Protein AF-X0YC53-F1 (afdb_monomer_lite)

Structure (mmCIF, N/CA/C/O backbone):
data_AF-X0YC53-F1
#
_entry.id   AF-X0YC53-F1
#
loop_
_atom_site.group_PDB
_atom_site.id
_atom_site.type_symbol
_atom_site.label_atom_id
_atom_site.label_alt_id
_atom_site.label_comp_id
_atom_site.label_asym_id
_atom_site.label_entity_id
_atom_site.label_seq_id
_atom_site.pdbx_PDB_ins_code
_atom_site.Cartn_x
_atom_site.Cartn_y
_atom_site.Cartn_z
_atom_site.occupancy
_atom_site.B_iso_or_equiv
_atom_site.auth_seq_id
_atom_site.auth_comp_id
_atom_site.auth_asym_id
_atom_site.auth_atom_id
_atom_site.pdbx_PDB_model_num
ATOM 1 N N . MET A 1 1 ? 17.935 -17.169 1.126 1.00 84.00 1 MET A N 1
ATOM 2 C CA . MET A 1 1 ? 16.830 -16.893 2.079 1.00 84.00 1 MET A CA 1
ATOM 3 C C . MET A 1 1 ? 15.559 -16.514 1.310 1.00 84.00 1 MET A C 1
ATOM 5 O O . MET A 1 1 ? 15.653 -16.202 0.128 1.00 84.00 1 MET A O 1
ATOM 9 N N . ILE A 1 2 ? 14.369 -16.536 1.935 1.00 90.00 2 ILE A N 1
ATOM 10 C CA . ILE A 1 2 ? 13.110 -16.110 1.272 1.00 90.00 2 ILE A CA 1
ATOM 11 C C . ILE A 1 2 ? 13.226 -14.680 0.721 1.00 90.00 2 ILE A C 1
ATOM 13 O O . ILE A 1 2 ? 12.766 -14.416 -0.388 1.00 90.00 2 ILE A O 1
ATOM 17 N N . LEU A 1 3 ? 13.896 -13.786 1.457 1.00 92.88 3 LEU A N 1
ATOM 18 C CA . LEU A 1 3 ? 14.124 -12.406 1.031 1.00 92.88 3 LEU A CA 1
ATOM 19 C C . LEU A 1 3 ? 14.920 -12.320 -0.280 1.00 92.88 3 LEU A C 1
ATOM 21 O O . LEU A 1 3 ? 14.487 -11.627 -1.195 1.00 92.88 3 LEU A O 1
ATOM 25 N N . ASP A 1 4 ? 16.013 -13.076 -0.419 1.00 96.38 4 ASP A N 1
ATOM 26 C CA . ASP A 1 4 ? 16.836 -13.067 -1.641 1.00 96.38 4 ASP A CA 1
ATOM 27 C C . ASP A 1 4 ? 16.027 -13.474 -2.873 1.00 96.38 4 ASP A C 1
ATOM 29 O O . ASP A 1 4 ? 16.159 -12.875 -3.939 1.00 96.38 4 ASP A O 1
ATOM 33 N N . ARG A 1 5 ? 15.135 -14.461 -2.716 1.00 94.62 5 ARG A N 1
ATOM 34 C CA . ARG A 1 5 ? 14.237 -14.901 -3.790 1.00 94.62 5 ARG A CA 1
ATOM 35 C C . ARG A 1 5 ? 13.230 -13.811 -4.165 1.00 94.62 5 ARG A C 1
ATOM 37 O O . ARG A 1 5 ? 13.016 -13.585 -5.353 1.00 94.62 5 ARG A O 1
ATOM 44 N N . ILE A 1 6 ? 12.641 -13.127 -3.179 1.00 94.00 6 ILE A N 1
ATOM 45 C CA . ILE A 1 6 ? 11.721 -11.998 -3.413 1.00 94.00 6 ILE A CA 1
ATOM 46 C C . ILE A 1 6 ? 12.444 -10.875 -4.167 1.00 94.00 6 ILE A C 1
ATOM 48 O O . ILE A 1 6 ? 11.919 -10.361 -5.154 1.00 94.00 6 ILE A O 1
ATOM 52 N N . VAL A 1 7 ? 13.659 -10.524 -3.740 1.00 97.12 7 VAL A N 1
ATOM 53 C CA . VAL A 1 7 ? 14.465 -9.467 -4.369 1.00 97.12 7 VAL A CA 1
ATOM 54 C C . VAL A 1 7 ? 14.860 -9.849 -5.796 1.00 97.12 7 VAL A C 1
ATOM 56 O O . VAL A 1 7 ? 14.722 -9.030 -6.705 1.00 97.12 7 VAL A O 1
ATOM 59 N N . ALA A 1 8 ? 15.322 -11.082 -6.016 1.00 97.56 8 ALA A N 1
ATOM 60 C CA . ALA A 1 8 ? 15.710 -11.563 -7.338 1.00 97.56 8 ALA A CA 1
ATOM 61 C C . ALA A 1 8 ? 14.538 -11.526 -8.332 1.00 97.56 8 ALA A C 1
ATOM 63 O O . ALA A 1 8 ? 14.710 -11.064 -9.461 1.00 97.56 8 ALA A O 1
ATOM 64 N N . GLU A 1 9 ? 13.343 -11.949 -7.911 1.00 96.81 9 GLU A N 1
ATOM 65 C CA . GLU A 1 9 ? 12.155 -11.895 -8.767 1.00 96.81 9 GLU A CA 1
ATOM 66 C C . GLU A 1 9 ? 11.703 -10.451 -9.020 1.00 96.81 9 GLU A C 1
ATOM 68 O O . GLU A 1 9 ? 11.409 -10.082 -10.159 1.00 96.81 9 GLU A O 1
ATOM 73 N N . LYS A 1 10 ? 11.737 -9.591 -7.991 1.00 96.81 10 LYS A N 1
ATOM 74 C CA . LYS A 1 10 ? 11.364 -8.180 -8.142 1.00 96.81 10 LYS A CA 1
ATOM 75 C C . LYS A 1 10 ? 12.272 -7.444 -9.128 1.00 96.81 10 LYS A C 1
ATOM 77 O O . LYS A 1 10 ? 11.768 -6.638 -9.904 1.00 96.81 10 LYS A O 1
ATOM 82 N N . LYS A 1 11 ? 13.576 -7.743 -9.168 1.00 98.12 11 LYS A N 1
ATOM 83 C CA . LYS A 1 11 ? 14.494 -7.173 -10.174 1.00 98.12 11 LYS A CA 1
ATOM 84 C C . LYS A 1 11 ? 14.054 -7.511 -11.602 1.00 98.12 11 LYS A C 1
ATOM 86 O O . LYS A 1 11 ? 13.958 -6.614 -12.431 1.00 98.12 11 LYS A O 1
ATOM 91 N N . LYS A 1 12 ? 13.708 -8.774 -11.874 1.00 98.00 12 LYS A N 1
ATOM 92 C CA . LYS A 1 12 ? 13.202 -9.201 -13.193 1.00 98.00 12 LYS A CA 1
ATOM 93 C C . LYS A 1 12 ? 11.866 -8.548 -13.545 1.00 98.00 12 LYS A C 1
ATOM 95 O O . LYS A 1 12 ? 11.601 -8.247 -14.703 1.00 98.00 12 LYS A O 1
ATOM 100 N N . GLU A 1 13 ? 10.983 -8.376 -12.565 1.00 97.12 13 GLU A N 1
ATOM 101 C CA . GLU A 1 13 ? 9.723 -7.646 -12.748 1.00 97.12 13 GLU A CA 1
ATOM 102 C C . GLU A 1 13 ? 9.962 -6.169 -13.087 1.00 97.12 13 GLU A C 1
ATOM 104 O O . GLU A 1 13 ? 9.340 -5.654 -14.010 1.00 97.12 13 GLU A O 1
ATOM 109 N N . ILE A 1 14 ? 10.896 -5.506 -12.398 1.00 97.19 14 ILE A N 1
ATOM 110 C CA . ILE A 1 14 ? 11.250 -4.107 -12.660 1.00 97.19 14 ILE A CA 1
ATOM 111 C C . ILE A 1 14 ? 11.774 -3.927 -14.087 1.00 97.19 14 ILE A C 1
ATOM 113 O O . ILE A 1 14 ? 11.319 -3.008 -14.761 1.00 97.19 14 ILE A O 1
ATOM 117 N N . GLU A 1 15 ? 12.672 -4.792 -14.567 1.00 96.94 15 GLU A N 1
ATOM 118 C CA . GLU A 1 15 ? 13.185 -4.684 -15.944 1.00 96.94 15 GLU A CA 1
ATOM 119 C C . GLU A 1 15 ? 12.061 -4.829 -16.981 1.00 96.94 15 GLU A C 1
ATOM 121 O O . GLU A 1 15 ? 11.896 -3.954 -17.829 1.00 96.94 15 GLU A O 1
ATOM 126 N N . ARG A 1 16 ? 11.178 -5.826 -16.822 1.00 96.56 16 ARG A N 1
ATOM 127 C CA . ARG A 1 16 ? 9.978 -5.978 -17.671 1.00 96.56 16 ARG A CA 1
ATOM 128 C C . ARG A 1 16 ? 9.044 -4.764 -17.612 1.00 96.56 16 ARG A C 1
ATOM 130 O O . ARG A 1 16 ? 8.392 -4.430 -18.598 1.00 96.56 16 ARG A O 1
ATOM 137 N N . ASN A 1 17 ? 8.929 -4.112 -16.455 1.00 96.06 17 ASN A N 1
ATOM 138 C CA . ASN A 1 17 ? 8.075 -2.935 -16.296 1.00 96.06 17 ASN A CA 1
ATOM 139 C C . ASN A 1 17 ? 8.692 -1.686 -16.935 1.00 96.06 17 ASN A C 1
ATOM 141 O O . ASN A 1 17 ? 7.952 -0.889 -17.505 1.00 96.06 17 ASN A O 1
ATOM 145 N N . LYS A 1 18 ? 10.022 -1.528 -16.889 1.00 95.81 18 LYS A N 1
ATOM 146 C CA . LYS A 1 18 ? 10.728 -0.418 -17.552 1.00 95.81 18 LYS A CA 1
ATOM 147 C C . LYS A 1 18 ? 10.564 -0.448 -19.070 1.00 95.81 18 LYS A C 1
ATOM 149 O O . LYS A 1 18 ? 10.480 0.615 -19.672 1.00 95.81 18 LYS A O 1
ATOM 154 N N . GLU A 1 19 ? 10.488 -1.637 -19.668 1.00 94.94 19 GLU A N 1
ATOM 155 C CA . GLU A 1 19 ? 10.212 -1.799 -21.105 1.00 94.94 19 GLU A CA 1
ATOM 156 C C . GLU A 1 19 ? 8.815 -1.287 -21.486 1.00 94.94 19 GLU A C 1
ATOM 158 O O . GLU A 1 19 ? 8.638 -0.690 -22.543 1.00 94.94 19 GLU A O 1
ATOM 163 N N . LYS A 1 20 ? 7.819 -1.497 -20.616 1.00 94.31 20 LYS A N 1
ATOM 164 C CA . LYS A 1 20 ? 6.418 -1.107 -20.859 1.00 94.31 20 LYS A CA 1
ATOM 165 C C . LYS A 1 20 ? 6.106 0.334 -20.471 1.00 94.31 20 LYS A C 1
ATOM 167 O O . LYS A 1 20 ? 5.204 0.937 -21.039 1.00 94.31 20 LYS A O 1
ATOM 172 N N . ALA A 1 21 ? 6.786 0.840 -19.450 1.00 93.19 21 ALA A N 1
ATOM 173 C CA . ALA A 1 21 ? 6.592 2.172 -18.902 1.00 93.19 21 ALA A CA 1
ATOM 174 C C . ALA A 1 21 ? 7.963 2.769 -18.552 1.00 93.19 21 ALA A C 1
ATOM 176 O O . ALA A 1 21 ? 8.423 2.654 -17.407 1.00 93.19 21 ALA A O 1
ATOM 177 N N . PRO A 1 22 ? 8.642 3.390 -19.532 1.00 95.19 22 PRO A N 1
ATOM 178 C CA . PRO A 1 22 ? 9.938 4.008 -19.316 1.00 95.19 22 PRO A CA 1
ATOM 179 C C . PRO A 1 22 ? 9.893 5.061 -18.208 1.00 95.19 22 PRO A C 1
ATOM 181 O O . PRO A 1 22 ? 8.941 5.833 -18.080 1.00 95.19 22 PRO A O 1
ATOM 184 N N . LEU A 1 23 ? 10.974 5.151 -17.428 1.00 95.31 23 LEU A N 1
ATOM 185 C CA . LEU A 1 23 ? 11.044 6.043 -16.265 1.00 95.31 23 LEU A CA 1
ATOM 186 C C . LEU A 1 23 ? 10.729 7.507 -16.612 1.00 95.31 23 LEU A C 1
ATOM 188 O O . LEU A 1 23 ? 10.040 8.183 -15.854 1.00 95.31 23 LEU A O 1
ATOM 192 N N . LYS A 1 24 ? 11.193 7.991 -17.770 1.00 95.38 24 LYS A N 1
ATOM 193 C CA . LYS A 1 24 ? 10.937 9.363 -18.232 1.00 95.38 24 LYS A CA 1
ATOM 194 C C . LYS A 1 24 ? 9.439 9.655 -18.377 1.00 95.38 24 LYS A C 1
ATOM 196 O O . LYS A 1 24 ? 8.987 10.728 -17.987 1.00 95.38 24 LYS A O 1
ATOM 201 N N . GLU A 1 25 ? 8.675 8.705 -18.907 1.00 94.12 25 GLU A N 1
ATOM 202 C CA . GLU A 1 25 ? 7.225 8.842 -19.080 1.00 94.12 25 GLU A CA 1
ATOM 203 C C . GLU A 1 25 ? 6.497 8.786 -17.738 1.00 94.12 25 GLU A C 1
ATOM 205 O O . GLU A 1 25 ? 5.581 9.572 -17.500 1.00 94.12 25 GLU A O 1
ATOM 210 N N . LEU A 1 26 ? 6.943 7.913 -16.828 1.00 94.12 26 LEU A N 1
ATOM 211 C CA . LEU A 1 26 ? 6.415 7.855 -15.465 1.00 94.12 26 LEU A CA 1
ATOM 212 C C . LEU A 1 26 ? 6.642 9.171 -14.715 1.00 94.12 26 LEU A C 1
ATOM 214 O O . LEU A 1 26 ? 5.715 9.656 -14.067 1.00 94.12 26 LEU A O 1
ATOM 218 N N . ILE A 1 27 ? 7.828 9.775 -14.847 1.00 94.25 27 ILE A N 1
ATOM 219 C CA . ILE A 1 27 ? 8.127 11.093 -14.274 1.00 94.25 27 ILE A CA 1
ATOM 220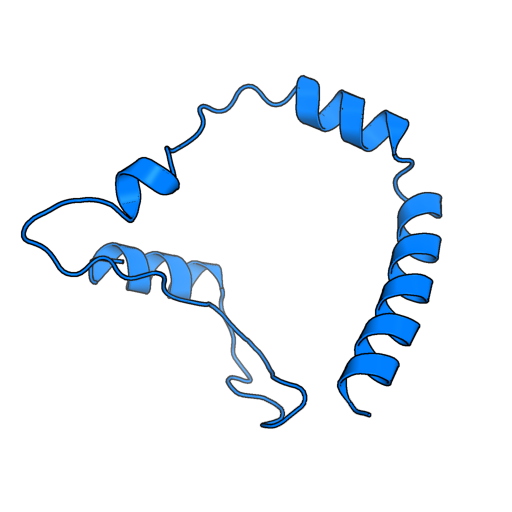 C C . ILE A 1 27 ? 7.176 12.137 -14.860 1.00 94.25 27 ILE A C 1
ATOM 222 O O . ILE A 1 27 ? 6.466 12.784 -14.096 1.00 94.25 27 ILE A O 1
ATOM 226 N N . ALA A 1 28 ? 7.080 12.246 -16.188 1.00 93.19 28 ALA A N 1
ATOM 227 C CA . ALA A 1 28 ? 6.198 13.218 -16.834 1.00 93.19 28 ALA A CA 1
ATOM 228 C C . ALA A 1 28 ? 4.730 13.060 -16.393 1.00 93.19 28 ALA A C 1
ATOM 230 O O . ALA A 1 28 ? 4.081 14.038 -16.018 1.00 93.19 28 ALA A O 1
ATOM 231 N N . LYS A 1 29 ? 4.227 11.820 -16.351 1.00 91.62 29 LYS A N 1
ATOM 232 C CA . LYS A 1 29 ? 2.874 11.506 -15.881 1.00 91.62 29 LYS A CA 1
ATOM 233 C C . LYS A 1 29 ? 2.684 11.880 -14.411 1.00 91.62 29 LYS A C 1
ATOM 235 O O . LYS A 1 29 ? 1.663 12.472 -14.069 1.00 91.62 29 LYS A O 1
ATOM 240 N N . SER A 1 30 ? 3.662 11.583 -13.556 1.00 90.31 30 SER A N 1
ATOM 241 C CA . SER A 1 30 ? 3.608 11.947 -12.137 1.00 90.31 30 SER A CA 1
ATOM 242 C C . SER A 1 30 ? 3.623 13.463 -11.925 1.00 90.31 30 SER A C 1
ATOM 244 O O . SER A 1 30 ? 2.847 13.964 -11.123 1.00 90.31 30 SER A O 1
ATOM 246 N N . SER A 1 31 ? 4.418 14.212 -12.695 1.00 88.81 31 SER A N 1
ATOM 247 C CA . SER A 1 31 ? 4.484 15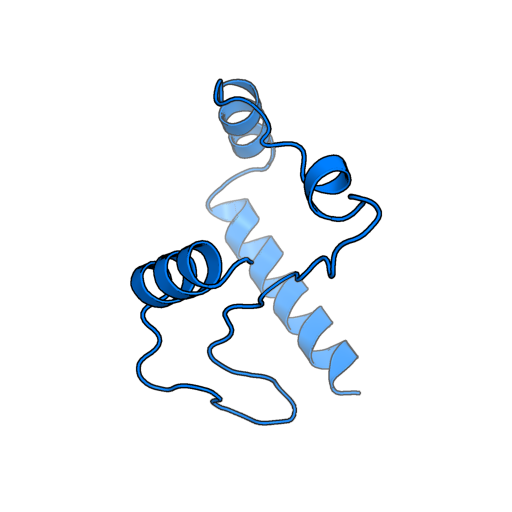.674 -12.606 1.00 88.81 31 SER A CA 1
ATOM 248 C C . SER A 1 31 ? 3.209 16.353 -13.108 1.00 88.81 31 SER A C 1
ATOM 250 O O . SER A 1 31 ? 2.870 17.433 -12.641 1.00 88.81 31 SER A O 1
ATOM 252 N N . SER A 1 32 ? 2.486 15.719 -14.036 1.00 88.25 32 SER A N 1
ATOM 253 C CA . SER A 1 32 ? 1.169 16.186 -14.491 1.00 88.25 32 SER A CA 1
ATOM 254 C C . SER A 1 32 ? 0.025 15.863 -13.520 1.00 88.25 32 SER A C 1
ATOM 256 O O . SER A 1 32 ? -1.106 16.298 -13.730 1.00 88.25 32 SER A O 1
ATOM 258 N N . TYR A 1 33 ? 0.287 15.079 -12.471 1.00 85.50 33 TYR A N 1
ATOM 259 C CA . TYR A 1 33 ? -0.722 14.703 -11.492 1.00 85.50 33 TYR A CA 1
ATOM 260 C C . TYR A 1 33 ? -0.965 15.862 -10.521 1.00 85.50 33 TYR A C 1
ATOM 262 O O . TYR A 1 33 ? -0.115 16.200 -9.706 1.00 85.50 33 TYR A O 1
ATOM 270 N N . VAL A 1 34 ? -2.145 16.471 -10.619 1.00 81.00 34 VAL A N 1
ATOM 271 C CA . VAL A 1 34 ? -2.509 17.693 -9.879 1.00 81.00 34 VAL A CA 1
ATOM 272 C C . VAL A 1 34 ? -3.277 17.436 -8.582 1.00 81.00 34 VAL A C 1
ATOM 274 O O . VAL A 1 34 ? -3.691 18.385 -7.922 1.00 81.00 34 VAL A O 1
ATOM 277 N N . ALA A 1 35 ? -3.524 16.175 -8.211 1.00 82.25 35 ALA A N 1
ATOM 278 C CA . ALA A 1 35 ? -4.287 15.907 -6.997 1.00 82.25 35 ALA A CA 1
ATOM 279 C C . ALA A 1 35 ? -3.466 16.257 -5.752 1.00 82.25 35 ALA A C 1
ATOM 281 O O . ALA A 1 35 ? -2.276 15.954 -5.660 1.00 82.25 35 ALA A O 1
ATOM 282 N N . GLU A 1 36 ? -4.134 16.863 -4.778 1.00 83.56 36 GLU A N 1
ATOM 283 C CA . GLU A 1 36 ? -3.513 17.278 -3.532 1.00 83.56 36 GLU A CA 1
ATOM 284 C C . GLU A 1 36 ? -3.035 16.069 -2.713 1.00 83.56 36 GLU A C 1
ATOM 286 O O . GLU A 1 36 ? -3.689 15.020 -2.636 1.00 83.56 36 GLU A O 1
ATOM 291 N N . HIS A 1 37 ? -1.866 16.214 -2.092 1.00 88.69 37 HIS A N 1
ATOM 292 C CA . HIS A 1 37 ? -1.336 15.203 -1.190 1.00 88.69 37 HIS A CA 1
ATOM 293 C C . HIS A 1 37 ? -2.183 15.174 0.083 1.00 88.69 37 HIS A C 1
ATOM 295 O O . HIS A 1 37 ? -2.358 16.188 0.745 1.00 88.69 37 HIS A O 1
ATOM 301 N N . ARG A 1 38 ? -2.654 13.989 0.481 1.00 90.81 38 ARG A N 1
ATOM 302 C CA . ARG A 1 38 ? -3.520 13.827 1.665 1.00 90.81 38 ARG A CA 1
ATOM 303 C C . ARG A 1 38 ? -2.801 13.955 3.019 1.00 90.81 38 ARG A C 1
ATOM 305 O O . ARG A 1 38 ? -3.451 13.796 4.041 1.00 90.81 38 ARG A O 1
ATOM 312 N N . GLY A 1 39 ? -1.484 14.175 3.038 1.00 93.94 39 GLY A N 1
ATOM 313 C CA . GLY A 1 39 ? -0.704 14.310 4.277 1.00 93.94 39 GLY A CA 1
ATOM 314 C C . GLY A 1 39 ? -0.617 13.022 5.108 1.00 93.94 39 GLY A C 1
ATOM 315 O O . GLY A 1 39 ? -1.204 12.913 6.183 1.00 93.94 39 GLY A O 1
ATOM 316 N N . PHE A 1 40 ? 0.103 12.004 4.615 1.00 95.38 40 PHE A N 1
ATOM 317 C CA . PHE A 1 40 ? 0.202 10.709 5.310 1.00 95.38 40 PHE A CA 1
ATOM 318 C C . PHE A 1 40 ? 0.833 10.834 6.703 1.00 95.38 40 PHE A C 1
ATOM 320 O O . PHE A 1 40 ? 0.329 10.251 7.659 1.00 95.38 40 PHE A O 1
ATOM 327 N N . LYS A 1 41 ? 1.917 11.613 6.831 1.00 95.69 41 LYS A N 1
ATOM 328 C CA . LYS A 1 41 ? 2.624 11.816 8.104 1.00 95.69 41 LYS A CA 1
ATOM 329 C C . LYS A 1 41 ? 1.707 12.464 9.134 1.00 95.69 41 LYS A C 1
ATOM 331 O O . LYS A 1 41 ? 1.666 12.028 10.283 1.00 95.69 41 LYS A O 1
ATOM 336 N N . GLU A 1 42 ? 0.974 13.482 8.708 1.00 94.62 42 GLU A N 1
ATOM 337 C CA . GLU A 1 42 ? 0.023 14.223 9.522 1.00 94.62 42 GLU A CA 1
ATOM 338 C C . GLU A 1 42 ? -1.091 13.291 10.007 1.00 94.62 42 GLU A C 1
ATOM 340 O O . GLU A 1 42 ? -1.407 13.295 11.197 1.00 94.62 42 GLU A O 1
ATOM 345 N N . ALA A 1 43 ? -1.628 12.438 9.127 1.00 94.19 43 ALA A N 1
ATOM 346 C CA . ALA A 1 43 ? -2.680 11.482 9.467 1.00 94.19 43 ALA A CA 1
ATOM 347 C C . ALA A 1 43 ? -2.246 10.458 10.531 1.00 94.19 43 ALA A C 1
ATOM 349 O O . ALA A 1 43 ? -3.024 10.165 11.441 1.00 94.19 43 ALA A O 1
ATOM 350 N N . ILE A 1 44 ? -1.007 9.952 10.458 1.00 95.44 44 ILE A N 1
ATOM 351 C CA . ILE A 1 44 ? -0.510 8.905 11.372 1.00 95.44 44 ILE A CA 1
ATOM 352 C C . ILE A 1 44 ? 0.146 9.435 12.657 1.00 95.44 44 ILE A C 1
ATOM 354 O O . ILE A 1 44 ? 0.554 8.637 13.500 1.00 95.44 44 ILE A O 1
ATOM 358 N N . SER A 1 45 ? 0.271 10.756 12.813 1.00 95.75 45 SER A N 1
ATOM 359 C CA . SER A 1 45 ? 0.978 11.391 13.943 1.00 95.75 45 SER A CA 1
ATOM 360 C C . SER A 1 45 ? 0.055 12.191 14.866 1.00 95.75 45 SER A C 1
ATOM 362 O O . SER A 1 45 ? 0.508 13.062 15.604 1.00 95.75 45 SER A O 1
ATOM 364 N N . GLN A 1 46 ? -1.249 11.939 14.815 1.00 94.62 46 GLN A N 1
ATOM 365 C CA . GLN A 1 46 ? -2.214 12.691 15.606 1.00 94.62 46 GLN A CA 1
ATOM 366 C C . GLN A 1 46 ? -2.159 12.278 17.088 1.00 94.62 46 GLN A C 1
ATOM 368 O O . GLN A 1 46 ? -2.256 11.083 17.388 1.00 94.62 46 GLN A O 1
ATOM 373 N N . PRO A 1 47 ? -2.018 13.235 18.019 1.00 94.75 47 PRO A N 1
ATOM 374 C CA . PRO A 1 47 ? -1.949 12.948 19.446 1.00 94.75 47 PRO A CA 1
ATOM 375 C C . PRO A 1 47 ? -3.318 12.545 20.010 1.00 94.75 47 PRO A C 1
ATOM 377 O O . PRO A 1 47 ? -4.363 12.898 19.467 1.00 94.75 47 PRO A O 1
ATOM 380 N N . GLY A 1 48 ? -3.318 11.818 21.130 1.00 94.06 48 GLY A N 1
ATOM 381 C CA . GLY A 1 48 ? -4.544 11.495 21.873 1.00 94.06 48 GLY A CA 1
ATOM 382 C C . GLY A 1 48 ? -5.467 10.464 21.214 1.00 94.06 48 GLY A C 1
ATOM 383 O O . GLY A 1 48 ? -6.544 10.202 21.742 1.00 94.06 48 GLY A O 1
ATOM 384 N N . LYS A 1 49 ? -5.056 9.849 20.097 1.00 90.81 49 LYS A N 1
ATOM 385 C CA . LYS A 1 49 ? -5.772 8.741 19.454 1.00 90.81 49 LYS A CA 1
ATOM 386 C C . LYS A 1 49 ? -4.827 7.625 19.018 1.00 90.81 49 LYS A C 1
ATOM 388 O O . LYS A 1 49 ? -3.627 7.833 18.857 1.00 90.81 49 LYS A O 1
ATOM 393 N N . ILE A 1 50 ? -5.387 6.437 18.804 1.00 94.88 50 ILE A N 1
ATOM 394 C CA . ILE A 1 50 ? -4.682 5.351 18.120 1.00 94.88 50 ILE A CA 1
ATOM 395 C C . ILE A 1 50 ? -4.659 5.685 16.629 1.00 94.88 50 ILE A C 1
ATOM 397 O O . ILE A 1 50 ? -5.708 5.867 16.016 1.00 94.88 50 ILE A O 1
ATOM 401 N N . ASN A 1 51 ? -3.462 5.751 16.052 1.00 95.94 51 ASN A N 1
ATOM 402 C CA . ASN A 1 51 ? -3.278 5.908 14.614 1.00 95.94 51 ASN A CA 1
ATOM 403 C C . ASN A 1 51 ? -3.080 4.522 13.991 1.00 95.94 51 ASN A C 1
ATOM 405 O O . ASN A 1 51 ? -2.129 3.819 14.336 1.00 95.94 51 ASN A O 1
ATOM 409 N N . LEU A 1 52 ? -3.985 4.119 13.097 1.00 96.19 52 LEU A N 1
ATOM 410 C CA . LEU A 1 52 ? -3.988 2.796 12.476 1.00 96.19 52 LEU A CA 1
ATOM 411 C C . LEU A 1 52 ? -3.641 2.901 10.990 1.00 96.19 52 LEU A C 1
ATOM 413 O O . LEU A 1 52 ? -4.318 3.586 10.238 1.00 96.19 52 LEU A O 1
ATOM 417 N N . ILE A 1 53 ? -2.625 2.157 10.551 1.00 97.56 53 ILE A N 1
ATOM 418 C CA . ILE A 1 53 ? -2.372 1.915 9.127 1.00 97.56 53 ILE A CA 1
ATOM 419 C C . ILE A 1 53 ? -2.908 0.520 8.808 1.00 97.56 53 ILE A C 1
ATOM 421 O O . ILE A 1 53 ? -2.284 -0.486 9.152 1.00 97.56 53 ILE A O 1
ATOM 425 N N . ALA A 1 54 ? -4.080 0.450 8.181 1.00 97.56 54 ALA A N 1
ATOM 426 C CA . ALA A 1 54 ? -4.705 -0.820 7.828 1.00 97.56 54 ALA A CA 1
ATOM 427 C C . ALA A 1 54 ? -4.194 -1.337 6.466 1.00 97.56 54 ALA A C 1
ATOM 429 O O . ALA A 1 54 ? -4.411 -0.718 5.425 1.00 97.56 54 ALA A O 1
ATOM 430 N N . GLU A 1 55 ? -3.509 -2.485 6.466 1.00 97.94 55 GLU A N 1
ATOM 431 C CA . GLU A 1 55 ? -2.943 -3.107 5.260 1.00 97.94 55 GLU A CA 1
ATOM 432 C C . GLU A 1 55 ? -3.975 -3.998 4.545 1.00 97.94 55 GLU A C 1
ATOM 434 O O . GLU A 1 55 ? -4.548 -4.914 5.133 1.00 97.94 55 GLU A O 1
ATOM 439 N N . ILE A 1 56 ? -4.171 -3.779 3.242 1.00 97.88 56 ILE A N 1
ATOM 440 C CA . ILE A 1 56 ? -4.958 -4.668 2.376 1.00 97.88 56 ILE A CA 1
ATOM 441 C C . ILE A 1 56 ? -4.008 -5.660 1.708 1.00 97.88 56 ILE A C 1
ATOM 443 O O . ILE A 1 56 ? -3.176 -5.268 0.889 1.00 97.88 56 ILE A O 1
ATOM 447 N N . LYS A 1 57 ? -4.140 -6.955 2.020 1.00 96.25 57 LYS A N 1
ATOM 448 C CA . LYS A 1 57 ? -3.202 -7.984 1.548 1.00 96.25 57 LYS A CA 1
ATOM 449 C C . LYS A 1 57 ? -3.876 -9.284 1.149 1.00 96.25 57 LYS A C 1
ATOM 451 O O . LYS A 1 57 ? -4.581 -9.896 1.944 1.00 96.25 57 LYS A O 1
ATOM 456 N N . LYS A 1 58 ? -3.595 -9.737 -0.076 1.00 96.62 58 LYS A N 1
ATOM 457 C CA . LYS A 1 58 ? -4.121 -11.003 -0.609 1.00 96.62 58 LYS A CA 1
ATOM 458 C C . LYS A 1 58 ? -3.347 -12.221 -0.109 1.00 96.62 58 LYS A C 1
ATOM 460 O O . LYS A 1 58 ? -3.955 -13.220 0.253 1.00 96.62 58 LYS A O 1
ATOM 465 N N . ALA A 1 59 ? -2.019 -12.146 -0.079 1.00 95.19 59 ALA A N 1
ATOM 466 C CA . ALA A 1 59 ? -1.155 -13.266 0.277 1.00 95.19 59 ALA A CA 1
ATOM 467 C C . ALA A 1 59 ? 0.157 -12.788 0.914 1.00 95.19 59 ALA A C 1
ATOM 469 O O . ALA A 1 59 ? 0.554 -11.629 0.757 1.00 95.19 59 ALA A O 1
ATOM 470 N N . SER A 1 60 ? 0.859 -13.688 1.601 1.00 93.56 60 SER A N 1
ATOM 471 C CA . SER A 1 60 ? 2.237 -13.473 2.037 1.00 93.56 60 SER A CA 1
ATOM 472 C C . SER A 1 60 ? 3.115 -14.698 1.742 1.00 93.56 60 SER A C 1
ATOM 474 O O . SER A 1 60 ? 2.625 -15.826 1.784 1.00 93.56 60 SER A O 1
ATOM 476 N N . PRO A 1 61 ? 4.426 -14.521 1.494 1.00 88.75 61 PRO A N 1
ATOM 477 C CA . PRO A 1 61 ? 5.335 -15.647 1.262 1.00 88.75 61 PRO A CA 1
ATOM 478 C C . PRO A 1 61 ? 5.393 -16.658 2.416 1.00 88.75 61 PRO A C 1
ATOM 480 O O . PRO A 1 61 ? 5.676 -17.827 2.185 1.00 88.75 61 PRO A O 1
ATOM 483 N N . SER A 1 62 ? 5.142 -16.219 3.653 1.00 90.19 62 SER A N 1
ATOM 484 C CA . SER A 1 62 ? 5.216 -17.061 4.852 1.00 90.19 62 SER A CA 1
ATOM 485 C C . SER A 1 62 ? 3.890 -17.715 5.244 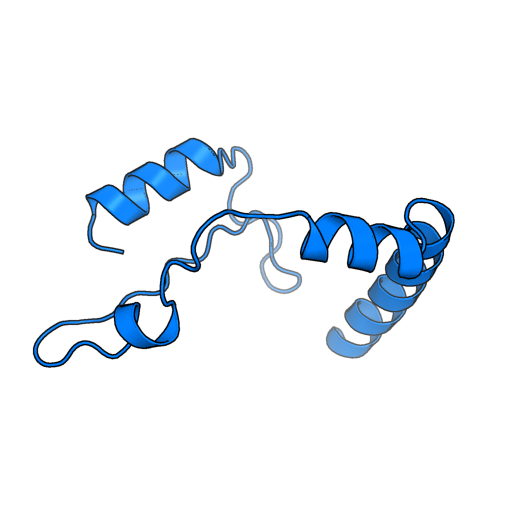1.00 90.19 62 SER A C 1
ATOM 487 O O . SER A 1 62 ? 3.906 -18.704 5.973 1.00 90.19 62 SER A O 1
ATOM 489 N N . LYS A 1 63 ? 2.746 -17.164 4.817 1.00 92.44 63 LYS A N 1
ATOM 490 C CA . LYS A 1 63 ? 1.405 -17.636 5.209 1.00 92.44 63 LYS A CA 1
ATOM 491 C C . LYS A 1 63 ? 0.521 -18.041 4.027 1.00 92.44 63 LYS A C 1
ATOM 493 O O . LYS A 1 63 ? -0.599 -18.477 4.252 1.00 92.44 63 LYS A O 1
ATOM 498 N N . GLY A 1 64 ? 1.014 -17.935 2.794 1.00 94.00 64 GLY A N 1
ATOM 499 C CA . GLY A 1 64 ? 0.235 -18.250 1.600 1.00 94.00 64 GLY A CA 1
ATOM 500 C C . GLY A 1 64 ? -0.886 -17.239 1.378 1.00 94.00 64 GLY A C 1
ATOM 501 O O . GLY A 1 64 ? -0.717 -16.047 1.651 1.00 94.00 64 GLY A O 1
ATOM 502 N N . ILE A 1 65 ? -2.017 -17.700 0.849 1.00 96.94 65 ILE A N 1
ATOM 503 C CA . ILE A 1 65 ? -3.182 -16.850 0.601 1.00 96.94 65 ILE A CA 1
ATOM 504 C C . ILE A 1 65 ? -3.857 -16.521 1.937 1.00 96.94 65 ILE A C 1
ATOM 506 O O . ILE A 1 65 ? -4.211 -17.406 2.707 1.00 96.94 65 ILE A O 1
ATOM 510 N N . LEU A 1 66 ? -4.002 -15.224 2.215 1.00 95.94 66 LEU A N 1
ATOM 511 C CA . LEU A 1 66 ? -4.669 -14.701 3.409 1.00 95.94 66 LEU A CA 1
ATOM 512 C C . LEU A 1 66 ? -6.162 -14.478 3.157 1.00 95.94 66 LEU A C 1
ATOM 514 O O . LEU A 1 66 ? -6.972 -14.601 4.072 1.00 95.94 66 LEU A O 1
ATOM 518 N N . ARG A 1 67 ? -6.518 -14.106 1.921 1.00 95.62 67 ARG A N 1
ATOM 519 C CA . ARG A 1 67 ? -7.898 -13.855 1.503 1.00 95.62 67 ARG A CA 1
ATOM 520 C C . ARG A 1 67 ? -8.056 -14.125 0.011 1.00 95.62 67 ARG A C 1
ATOM 522 O O . ARG A 1 67 ? -7.534 -13.369 -0.806 1.00 95.62 67 ARG A O 1
ATOM 529 N N . GLU A 1 68 ? -8.786 -15.183 -0.327 1.00 94.25 68 GLU A N 1
ATOM 530 C CA . GLU A 1 68 ? -9.060 -15.576 -1.717 1.00 94.25 68 GLU A CA 1
ATOM 531 C C . GLU A 1 68 ? -9.842 -14.477 -2.457 1.00 94.25 68 GLU A C 1
ATOM 533 O O . GLU A 1 68 ? -9.353 -13.897 -3.439 1.00 94.25 68 GLU A O 1
ATOM 538 N N . ASP A 1 69 ? -10.987 -14.099 -1.879 1.00 93.88 69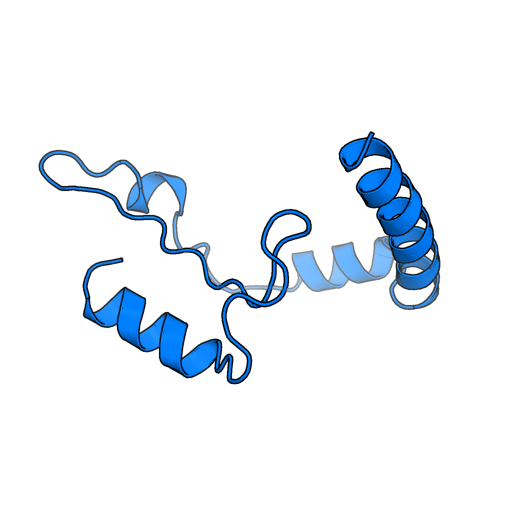 ASP A N 1
ATOM 539 C CA . ASP A 1 69 ? -11.923 -13.097 -2.397 1.00 93.88 69 ASP A CA 1
ATOM 540 C C . ASP A 1 69 ? -11.594 -11.702 -1.854 1.00 93.88 69 ASP A C 1
ATOM 542 O O . ASP A 1 69 ? -12.284 -11.122 -1.002 1.00 93.88 69 ASP A O 1
ATOM 546 N N . LEU A 1 70 ? -10.454 -11.176 -2.295 1.00 95.50 70 LEU A N 1
ATOM 547 C CA . LEU A 1 70 ? -10.017 -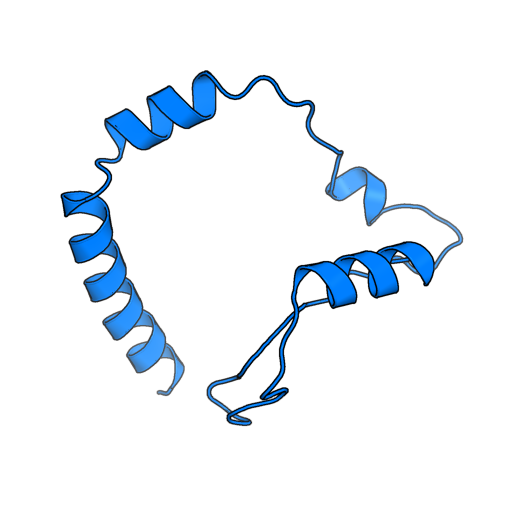9.832 -1.944 1.00 95.50 70 LEU A CA 1
ATOM 548 C C . LEU A 1 70 ? -10.659 -8.794 -2.875 1.00 95.50 70 LEU A C 1
ATOM 550 O O . LEU A 1 70 ? -10.209 -8.610 -4.002 1.00 95.50 70 LEU A O 1
ATOM 554 N N . ASP A 1 71 ? -11.656 -8.073 -2.362 1.00 97.62 71 ASP A N 1
ATOM 555 C CA . ASP A 1 71 ? -12.135 -6.816 -2.947 1.00 97.62 71 ASP A CA 1
ATOM 556 C C . ASP A 1 71 ? -11.417 -5.635 -2.263 1.00 97.62 71 ASP A C 1
ATOM 558 O O . ASP A 1 71 ? -11.787 -5.250 -1.146 1.00 97.62 71 ASP A O 1
ATOM 562 N N . PRO A 1 72 ? -10.379 -5.051 -2.891 1.00 96.94 72 PRO A N 1
ATOM 563 C CA . PRO A 1 72 ? -9.586 -4.002 -2.262 1.00 96.94 72 PRO A CA 1
ATOM 564 C C . PRO A 1 72 ? -10.384 -2.711 -2.054 1.00 96.94 72 PRO A C 1
ATOM 566 O O . PRO A 1 72 ? -10.129 -1.993 -1.091 1.00 96.94 72 PRO A O 1
ATOM 569 N N . ILE A 1 73 ? -11.369 -2.414 -2.909 1.00 98.06 73 ILE A N 1
ATOM 570 C CA . ILE A 1 73 ? -12.158 -1.181 -2.812 1.00 98.06 73 ILE A CA 1
ATOM 571 C C . ILE A 1 73 ? -13.118 -1.284 -1.631 1.00 98.06 73 ILE A C 1
ATOM 573 O O . ILE A 1 73 ? -13.200 -0.361 -0.815 1.00 98.06 73 ILE A O 1
ATOM 577 N N . LYS A 1 74 ? -13.828 -2.411 -1.513 1.00 98.06 74 LYS A N 1
ATOM 578 C CA . LYS A 1 74 ? -14.730 -2.655 -0.384 1.00 98.06 74 LYS A CA 1
ATOM 579 C C . LYS A 1 74 ? -13.967 -2.653 0.937 1.00 98.06 74 LYS A C 1
ATOM 581 O O . LYS A 1 74 ? -14.395 -1.982 1.871 1.00 98.06 74 LYS A O 1
ATOM 586 N N . ILE A 1 75 ? -12.822 -3.336 0.999 1.00 97.88 75 ILE A N 1
ATOM 587 C CA . ILE A 1 75 ? -11.999 -3.389 2.214 1.00 97.88 75 ILE A CA 1
ATOM 588 C C . ILE A 1 75 ? -11.481 -1.993 2.586 1.00 97.88 75 ILE A C 1
ATOM 590 O O . ILE A 1 75 ? -11.603 -1.605 3.745 1.00 97.88 75 ILE A O 1
ATOM 594 N N . ALA A 1 76 ? -10.985 -1.207 1.622 1.00 98.12 76 ALA A N 1
ATOM 595 C CA . ALA A 1 76 ? -10.524 0.160 1.880 1.00 98.12 76 ALA A CA 1
ATOM 596 C C . ALA A 1 76 ? -11.634 1.045 2.468 1.00 98.12 76 ALA A C 1
ATOM 598 O O . ALA A 1 76 ? -11.405 1.757 3.444 1.00 98.12 76 ALA A O 1
ATOM 599 N N . LYS A 1 77 ? -12.854 0.967 1.915 1.00 98.44 77 LYS A N 1
ATOM 600 C CA . LYS A 1 77 ? -14.019 1.697 2.442 1.00 98.44 77 LYS A CA 1
ATOM 601 C C . LYS A 1 77 ? -14.376 1.254 3.860 1.00 98.44 77 LYS A C 1
ATOM 603 O O . LYS A 1 77 ? -14.661 2.100 4.700 1.00 98.44 77 LYS A O 1
ATOM 608 N N . THR A 1 78 ? -14.351 -0.051 4.133 1.00 98.12 78 THR A N 1
ATOM 609 C CA . THR A 1 78 ? -14.616 -0.585 5.475 1.00 98.12 78 THR A CA 1
ATOM 610 C C . THR A 1 78 ? -13.573 -0.115 6.486 1.00 98.12 78 THR A C 1
ATOM 612 O O . THR A 1 78 ? -13.958 0.297 7.576 1.00 98.12 78 THR A O 1
ATOM 615 N N . TYR A 1 79 ? -12.284 -0.132 6.138 1.00 98.06 79 TYR A N 1
ATOM 616 C CA . TYR A 1 79 ? -11.217 0.373 7.006 1.00 98.06 79 TYR A CA 1
ATOM 617 C C . TYR A 1 79 ? -11.399 1.859 7.321 1.00 98.06 79 TYR A C 1
ATOM 619 O O . TYR A 1 79 ? -11.444 2.209 8.498 1.00 98.06 79 TYR A O 1
ATOM 627 N N . ALA A 1 80 ? -11.631 2.693 6.303 1.00 97.31 80 ALA A N 1
ATOM 628 C CA . ALA A 1 80 ? -11.877 4.122 6.496 1.00 97.31 80 ALA A CA 1
ATOM 629 C C . ALA A 1 80 ? -13.101 4.397 7.391 1.00 97.31 80 ALA A C 1
ATOM 631 O O . ALA A 1 80 ? -13.039 5.192 8.324 1.00 97.3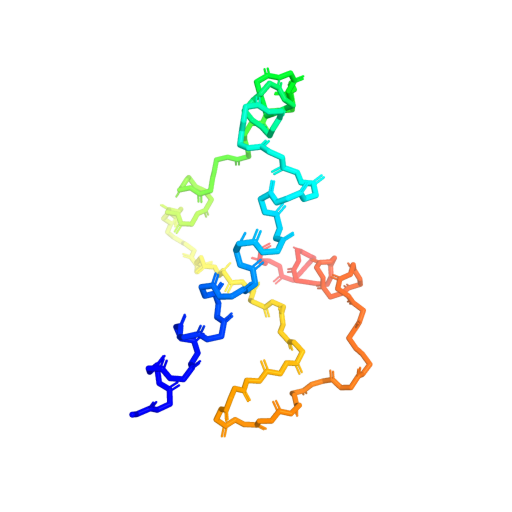1 80 ALA A O 1
ATOM 632 N N . ALA A 1 81 ? -14.216 3.693 7.158 1.00 98.12 81 ALA A N 1
ATOM 633 C CA . ALA A 1 81 ? -15.425 3.828 7.976 1.00 98.12 81 ALA A CA 1
ATOM 634 C C . ALA A 1 81 ? -15.243 3.327 9.421 1.00 98.12 81 ALA A C 1
ATOM 636 O O . ALA A 1 81 ? -15.994 3.725 10.307 1.00 98.12 81 ALA A O 1
ATOM 637 N N . SER A 1 82 ? -14.253 2.461 9.654 1.00 97.06 82 SER A N 1
ATOM 638 C CA . SER A 1 82 ? -13.930 1.888 10.967 1.00 97.06 82 SER A CA 1
ATOM 639 C C . SER A 1 82 ? -12.825 2.661 11.704 1.00 97.06 82 SER A C 1
ATOM 641 O O . SER A 1 82 ? -12.381 2.218 12.760 1.00 97.06 82 SER A O 1
ATOM 643 N N . GLY A 1 83 ? -12.385 3.807 11.168 1.00 93.56 83 GLY A N 1
ATOM 644 C CA . GLY A 1 83 ? -11.443 4.720 11.823 1.00 93.56 83 GLY A CA 1
ATOM 645 C C . GLY A 1 83 ? -9.970 4.549 11.444 1.00 93.56 83 GLY A C 1
ATOM 646 O O . GLY A 1 83 ? -9.121 5.131 12.121 1.00 93.56 83 GLY A O 1
ATOM 647 N N . ALA A 1 84 ? -9.667 3.774 10.397 1.00 93.31 84 ALA A N 1
ATOM 648 C CA . ALA A 1 84 ? -8.347 3.777 9.759 1.00 93.31 84 ALA A CA 1
ATOM 649 C C . ALA A 1 84 ? -8.188 4.944 8.771 1.00 93.31 84 ALA A C 1
ATOM 651 O O . ALA A 1 84 ? -9.209 5.381 8.192 1.00 93.31 84 ALA A O 1
#

Sequence (84 aa):
MILDRIVAEKKKEIERNKEKAPLKELIAKSSSYVAEHRGFKEAISQPGKINLIAEIKKASPSKGILREDLDPIKIAKTYAASGA

pLDDT: mean 94.38, std 3.75, range [81.0, 98.44]

Radius of gyration: 17.61 Å; chains: 1; bounding box: 32×36×43 Å

Secondary structure (DSSP, 8-state):
-HHHHHHHHHHHHHHHHHHHS-HHHHHHHHHT--PPP--HHHHHT-TTS--------SEETTTEES-SS--HHHHHHHHHHTT-

Organism: NCBI:txid412755

Foldseek 3Di:
DVVVVVVVVVVVVVVVVCVVQPPVNVVVVVVPDPDDDPCPVPQQPDPPDHRDDDDQDQADPVGGGPHPPRDPVVVVVVVVVVPD

InterPro domains:
  IPR001468 Indole-3-glycerol phosphate synthase, conserved site [PS00614] (52-70)
  IPR011060 Ribulose-phosphate binding barrel [SSF51366] (10-84)
  IPR013785 Aldolase-type TIM barrel [G3DSA:3.20.20.70] (1-84)
  IPR013798 Indole-3-glycerol phosphate synthase domain [PF00218] (3-84)
  IPR045186 Indole-3-glycerol phosphate synthase [PTHR22854] (2-84)